Protein AF-A0A9D8J7L5-F1 (afdb_monomer)

pLDDT: mean 74.39, std 22.15, range [31.03, 96.75]

Foldseek 3Di:
DPPDDDDPPDDPDDWDAPDPGPGTDDDDFDADVNDTDDPVPDPDPPPPDDDPVCVVVVCVVCVVVVVCVVVVNDDVVSVVVVVPPPDDDDDPDDDPDPDDDDDDDDDDDDD

Structure (mmCIF, N/CA/C/O backbone):
data_AF-A0A9D8J7L5-F1
#
_entry.id   AF-A0A9D8J7L5-F1
#
loop_
_atom_site.group_PDB
_atom_site.id
_atom_site.type_symbol
_atom_site.label_atom_id
_atom_site.label_alt_id
_atom_site.label_comp_id
_atom_site.label_asym_id
_atom_site.label_entity_id
_atom_site.label_seq_id
_atom_site.pdbx_PDB_ins_code
_atom_site.Cartn_x
_atom_site.Cartn_y
_atom_site.Cartn_z
_atom_site.occupancy
_atom_site.B_iso_or_equiv
_atom_site.auth_seq_id
_atom_site.auth_comp_id
_atom_site.auth_asym_id
_atom_site.auth_atom_id
_atom_site.pdbx_PDB_model_num
ATOM 1 N N . ARG A 1 1 ? -9.288 3.703 -13.403 1.00 62.22 1 ARG A N 1
ATOM 2 C CA . ARG A 1 1 ? -9.131 5.073 -13.984 1.00 62.22 1 ARG A CA 1
ATOM 3 C C . ARG A 1 1 ? -8.084 5.834 -13.166 1.00 62.22 1 ARG A C 1
ATOM 5 O O . ARG A 1 1 ? -7.855 5.452 -12.027 1.00 62.22 1 ARG A O 1
ATOM 12 N N . HIS A 1 2 ? -7.416 6.863 -13.704 1.00 81.19 2 HIS A N 1
ATOM 13 C CA . HIS A 1 2 ? -6.431 7.619 -12.909 1.00 81.19 2 HIS A CA 1
ATOM 14 C C . HIS A 1 2 ? -7.082 8.205 -11.648 1.00 81.19 2 HIS A C 1
ATOM 16 O O . HIS A 1 2 ? -8.149 8.808 -11.730 1.00 81.19 2 HIS A O 1
ATOM 22 N N . GLY A 1 3 ? -6.444 7.990 -10.495 1.00 91.81 3 GLY A N 1
ATOM 23 C CA . GLY A 1 3 ? -6.954 8.427 -9.190 1.00 91.81 3 GLY A CA 1
ATOM 24 C C . GLY A 1 3 ? -7.930 7.460 -8.510 1.00 91.81 3 GLY A C 1
ATOM 25 O O . GLY A 1 3 ? -8.492 7.801 -7.472 1.00 91.81 3 GLY A O 1
ATOM 26 N N . GLU A 1 4 ? -8.145 6.264 -9.058 1.00 93.69 4 GLU A N 1
ATOM 27 C CA . GLU A 1 4 ? -8.949 5.230 -8.404 1.00 93.69 4 GLU A CA 1
ATOM 28 C C . GLU A 1 4 ? -8.242 4.671 -7.160 1.00 93.69 4 GLU A C 1
ATOM 30 O O . GLU A 1 4 ? -7.046 4.378 -7.185 1.00 93.69 4 GLU A O 1
ATOM 35 N N . ARG A 1 5 ? -8.984 4.552 -6.052 1.00 94.00 5 ARG A N 1
ATOM 36 C CA . ARG A 1 5 ? -8.479 3.978 -4.799 1.00 94.00 5 ARG A CA 1
ATOM 37 C C . ARG A 1 5 ? -8.631 2.465 -4.854 1.00 94.00 5 ARG A C 1
ATOM 39 O O . ARG A 1 5 ? -9.753 1.988 -4.963 1.00 94.00 5 ARG A O 1
ATOM 46 N N . VAL A 1 6 ? -7.526 1.749 -4.688 1.00 92.50 6 VAL A N 1
ATOM 47 C CA . VAL A 1 6 ? -7.495 0.282 -4.656 1.00 92.50 6 VAL A CA 1
ATOM 48 C C . VAL A 1 6 ? -7.329 -0.227 -3.227 1.00 92.50 6 VAL A C 1
ATOM 50 O O . VAL A 1 6 ? -6.691 0.423 -2.392 1.00 92.50 6 VAL A O 1
ATOM 53 N N . ARG A 1 7 ? -7.923 -1.380 -2.927 1.00 93.06 7 ARG A N 1
ATOM 54 C CA . ARG A 1 7 ? -7.751 -2.084 -1.650 1.00 93.06 7 ARG A CA 1
ATOM 55 C C . ARG A 1 7 ? -6.635 -3.118 -1.754 1.00 93.06 7 ARG A C 1
ATOM 57 O O . ARG A 1 7 ? -6.316 -3.617 -2.829 1.00 93.06 7 ARG A O 1
ATOM 64 N N . GLN A 1 8 ? -6.055 -3.479 -0.613 1.00 88.94 8 GLN A N 1
ATOM 65 C CA . GLN A 1 8 ? -5.125 -4.603 -0.568 1.00 88.94 8 GLN A CA 1
ATOM 66 C C . GLN A 1 8 ? -5.842 -5.891 -1.005 1.00 88.94 8 GLN A C 1
ATOM 68 O O . GLN A 1 8 ? -6.948 -6.172 -0.546 1.00 88.94 8 GLN A O 1
ATOM 73 N N . GLY A 1 9 ? -5.208 -6.654 -1.900 1.00 90.50 9 GLY A N 1
ATOM 74 C CA . GLY A 1 9 ? -5.764 -7.888 -2.471 1.00 90.50 9 GLY A CA 1
ATOM 75 C C . GLY A 1 9 ? -6.687 -7.680 -3.676 1.00 90.50 9 GLY A C 1
ATOM 76 O O . GLY A 1 9 ? -7.135 -8.655 -4.272 1.00 90.50 9 GLY A O 1
ATOM 77 N N . GLU A 1 10 ? -6.959 -6.435 -4.062 1.00 95.25 10 GLU A N 1
ATOM 78 C CA . GLU A 1 10 ? -7.720 -6.132 -5.270 1.00 95.25 10 GLU A CA 1
ATOM 79 C C . GLU A 1 10 ? -6.903 -6.451 -6.531 1.00 95.25 10 GLU A C 1
ATOM 81 O O . GLU A 1 10 ? -5.716 -6.129 -6.622 1.00 95.25 10 GLU A O 1
ATOM 86 N N . VAL A 1 11 ?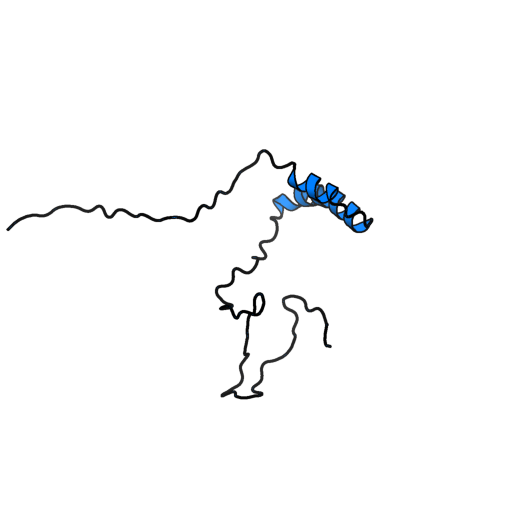 -7.534 -7.091 -7.519 1.00 95.25 11 VAL A N 1
ATOM 87 C CA . VAL A 1 11 ? -6.885 -7.417 -8.795 1.00 95.25 11 VAL A CA 1
ATOM 88 C C . VAL A 1 11 ? -6.820 -6.161 -9.659 1.00 95.25 11 VAL A C 1
ATOM 90 O O . VAL A 1 11 ? -7.844 -5.665 -10.118 1.00 95.25 11 VAL A O 1
ATOM 93 N N . ILE A 1 12 ? -5.603 -5.679 -9.914 1.00 94.12 12 ILE A N 1
ATOM 94 C CA . ILE A 1 12 ? -5.349 -4.456 -10.696 1.00 94.12 12 ILE A CA 1
ATOM 95 C C . ILE A 1 12 ? -4.818 -4.723 -12.113 1.00 94.12 12 ILE A C 1
ATOM 97 O O . ILE A 1 12 ? -4.652 -3.792 -12.897 1.00 94.12 12 ILE A O 1
ATOM 101 N N . GLY A 1 13 ? -4.539 -5.983 -12.455 1.00 93.81 13 GLY A N 1
ATOM 102 C CA . GLY A 1 13 ? -4.002 -6.372 -13.756 1.00 93.81 13 GLY A CA 1
ATOM 103 C C . GLY A 1 13 ? -3.478 -7.805 -13.778 1.00 93.81 13 GLY A C 1
ATOM 104 O O . GLY A 1 13 ? -3.518 -8.511 -12.771 1.00 93.81 13 GLY A O 1
ATOM 105 N N . TYR A 1 14 ? -2.974 -8.217 -14.941 1.00 95.69 14 TYR A N 1
ATOM 106 C CA . TYR A 1 14 ? -2.410 -9.545 -15.181 1.00 95.69 14 TYR A CA 1
ATOM 107 C C . TYR A 1 14 ? -0.966 -9.435 -15.673 1.00 95.69 14 TYR A C 1
ATOM 109 O O . TYR A 1 14 ? -0.569 -8.413 -16.234 1.00 95.69 14 TYR A O 1
ATOM 117 N N . VAL A 1 15 ? -0.183 -10.494 -15.462 1.00 95.69 15 VAL A N 1
ATOM 118 C CA . VAL A 1 15 ? 1.203 -10.571 -15.943 1.00 95.69 15 VAL A CA 1
ATOM 119 C C . VAL A 1 15 ? 1.264 -10.525 -17.468 1.00 95.69 15 VAL A C 1
ATOM 121 O O . VAL A 1 15 ? 0.370 -11.012 -18.160 1.00 95.69 15 VAL A O 1
ATOM 124 N N . GLY A 1 16 ? 2.346 -9.960 -17.990 1.00 94.88 16 GLY A N 1
ATOM 125 C CA . GLY A 1 16 ? 2.577 -9.834 -19.422 1.00 94.88 16 GLY A CA 1
ATOM 126 C C . GLY A 1 16 ? 4.064 -9.765 -19.737 1.00 94.88 16 GLY A C 1
ATOM 127 O O . GLY A 1 16 ? 4.904 -10.081 -18.900 1.00 94.88 16 GLY A O 1
ATOM 128 N N . MET A 1 17 ? 4.385 -9.357 -20.962 1.00 96.00 17 MET A N 1
ATOM 129 C CA . MET A 1 17 ? 5.764 -9.248 -21.457 1.00 96.00 17 MET A CA 1
ATOM 130 C C . MET A 1 17 ? 6.007 -7.958 -22.253 1.00 96.00 17 MET A C 1
ATOM 132 O O . MET A 1 17 ? 6.851 -7.904 -23.140 1.00 96.00 17 MET A O 1
ATOM 136 N N . THR A 1 18 ? 5.215 -6.921 -21.992 1.00 94.44 18 THR A N 1
ATOM 137 C CA . THR A 1 18 ? 5.354 -5.626 -22.666 1.00 94.44 18 THR A CA 1
ATOM 138 C C . THR A 1 18 ? 6.637 -4.914 -22.233 1.00 94.44 18 THR A C 1
ATOM 140 O O . THR A 1 18 ? 6.963 -4.917 -21.048 1.00 94.44 18 THR A O 1
ATOM 143 N N . GLY A 1 19 ? 7.315 -4.236 -23.165 1.00 92.81 19 GLY A N 1
ATOM 144 C CA . GLY A 1 19 ? 8.575 -3.530 -22.905 1.00 92.81 19 GLY A CA 1
ATOM 145 C C . GLY A 1 19 ? 9.807 -4.411 -23.130 1.00 92.81 19 GLY A C 1
ATOM 146 O O . GLY A 1 19 ? 9.765 -5.364 -23.906 1.00 92.81 19 GLY A O 1
ATOM 147 N N . LEU A 1 20 ? 10.922 -4.073 -22.478 1.00 92.81 20 LEU A N 1
ATOM 148 C CA . LEU A 1 20 ? 12.156 -4.855 -22.556 1.00 92.81 20 LEU A CA 1
ATOM 149 C C . LEU A 1 20 ? 12.077 -6.035 -21.576 1.00 92.81 20 LEU A C 1
ATOM 151 O O . LEU A 1 20 ? 12.489 -5.925 -20.425 1.00 92.81 20 LEU A O 1
ATOM 155 N N . ALA A 1 21 ? 11.515 -7.153 -22.033 1.00 93.25 21 ALA A N 1
ATOM 156 C CA . ALA A 1 21 ? 11.321 -8.359 -21.234 1.00 93.25 21 ALA A CA 1
ATOM 157 C C . ALA A 1 21 ? 11.800 -9.607 -21.990 1.00 93.25 21 ALA A C 1
ATOM 159 O O . ALA A 1 21 ? 11.549 -9.756 -23.183 1.00 93.25 21 ALA A O 1
ATOM 160 N N . THR A 1 22 ? 12.459 -10.531 -21.286 1.00 94.88 22 THR A N 1
ATOM 161 C CA . THR A 1 22 ? 12.901 -11.827 -21.840 1.00 94.88 22 THR A CA 1
ATOM 162 C C . THR A 1 22 ? 11.809 -12.902 -21.802 1.00 94.88 22 THR A C 1
ATOM 164 O O . THR A 1 22 ? 11.894 -13.891 -22.523 1.00 94.88 22 THR A O 1
ATOM 167 N N . GLY A 1 23 ? 10.769 -12.711 -20.985 1.00 95.31 23 GLY A N 1
ATOM 168 C CA . GLY A 1 23 ? 9.611 -13.597 -20.856 1.00 95.31 23 GLY A CA 1
ATOM 169 C C . GLY A 1 23 ? 8.534 -12.991 -19.944 1.00 95.31 23 GLY A C 1
ATOM 170 O O . GLY A 1 23 ? 8.762 -11.911 -19.392 1.00 95.31 23 GLY A O 1
ATOM 171 N N . PRO A 1 24 ? 7.363 -13.634 -19.777 1.00 96.75 24 PRO A N 1
ATOM 172 C CA . PRO A 1 24 ? 6.268 -13.083 -18.978 1.00 96.75 24 PRO A CA 1
ATOM 173 C C . PRO A 1 24 ? 6.602 -13.016 -17.483 1.00 96.75 24 PRO A C 1
ATOM 175 O O . PRO A 1 24 ? 6.835 -14.045 -16.850 1.00 96.75 24 PRO A O 1
ATOM 178 N N . HIS A 1 25 ? 6.613 -11.812 -16.911 1.00 95.56 25 HIS A N 1
ATOM 179 C CA . HIS A 1 25 ? 6.876 -11.590 -15.487 1.00 95.56 25 HIS A CA 1
ATOM 180 C C . HIS A 1 25 ? 6.222 -10.295 -14.988 1.00 95.56 25 HIS A C 1
ATOM 182 O O . HIS A 1 25 ? 5.772 -9.461 -15.774 1.00 95.56 25 HIS A O 1
ATOM 188 N N . LEU A 1 26 ? 6.158 -10.135 -13.663 1.00 94.88 26 LEU A N 1
ATOM 189 C CA . LEU A 1 26 ? 5.740 -8.896 -13.013 1.00 94.88 26 LEU A CA 1
ATOM 190 C C . LEU A 1 26 ? 6.979 -8.137 -12.541 1.00 94.88 26 LEU A C 1
ATOM 192 O O . LEU A 1 26 ? 7.710 -8.623 -11.680 1.00 94.88 26 LEU A O 1
ATOM 196 N N . HIS A 1 27 ? 7.183 -6.936 -13.071 1.00 93.69 27 HIS A N 1
ATOM 197 C CA . HIS A 1 27 ? 8.145 -5.997 -12.505 1.00 93.69 27 HIS A CA 1
ATOM 198 C C . HIS A 1 27 ? 7.475 -5.229 -11.362 1.00 93.69 27 HIS A C 1
ATOM 200 O O . HIS A 1 27 ? 6.565 -4.436 -11.602 1.00 93.69 27 HIS A O 1
ATOM 206 N N . TYR A 1 28 ? 7.872 -5.514 -10.121 1.00 92.62 28 TYR A N 1
ATOM 207 C CA . TYR A 1 28 ? 7.309 -4.888 -8.924 1.00 92.62 28 TYR A CA 1
ATOM 208 C C . TYR A 1 28 ? 8.348 -4.009 -8.230 1.00 92.62 28 TYR A C 1
ATOM 210 O O . TYR A 1 28 ? 9.447 -4.460 -7.913 1.00 92.62 28 TYR A O 1
ATOM 218 N N . GLU A 1 29 ? 7.965 -2.767 -7.946 1.00 93.25 29 GLU A N 1
ATOM 219 C CA . GLU A 1 29 ? 8.805 -1.790 -7.264 1.00 93.25 29 GLU A CA 1
ATOM 220 C C . GLU A 1 29 ? 8.076 -1.197 -6.062 1.00 93.25 29 GLU A C 1
ATOM 222 O O . GLU A 1 29 ? 6.871 -0.939 -6.101 1.00 93.25 29 GLU A O 1
ATOM 227 N N . TYR A 1 30 ? 8.836 -0.934 -4.999 1.00 92.31 30 TYR A N 1
ATOM 228 C CA . TYR A 1 30 ? 8.348 -0.230 -3.824 1.00 92.31 30 TYR A CA 1
ATOM 229 C C . TYR A 1 30 ? 9.141 1.059 -3.621 1.00 92.31 30 TYR A C 1
ATOM 231 O O . TYR A 1 30 ? 10.361 1.038 -3.427 1.00 92.31 30 TYR A O 1
ATOM 239 N N . LEU A 1 31 ? 8.431 2.186 -3.653 1.00 92.44 31 LEU A N 1
ATOM 240 C CA . LEU A 1 31 ? 8.997 3.512 -3.458 1.00 92.44 31 LEU A CA 1
ATOM 241 C C . LEU A 1 31 ? 8.472 4.101 -2.151 1.00 92.44 31 LEU A C 1
ATOM 243 O O . LEU A 1 31 ? 7.267 4.275 -1.976 1.00 92.44 31 LEU A O 1
ATOM 247 N N . GLN A 1 32 ? 9.384 4.471 -1.255 1.00 89.38 32 GLN A N 1
ATOM 248 C CA . GLN A 1 32 ? 9.058 5.233 -0.054 1.00 89.38 32 GLN A CA 1
ATOM 249 C C . GLN A 1 32 ? 9.649 6.630 -0.191 1.00 89.38 32 GLN A C 1
ATOM 251 O O . GLN A 1 32 ? 10.868 6.783 -0.267 1.00 89.38 32 GLN A O 1
ATOM 256 N N . ASN A 1 33 ? 8.783 7.645 -0.241 1.00 91.38 33 ASN A N 1
ATOM 257 C CA . ASN A 1 33 ? 9.174 9.043 -0.463 1.00 91.38 33 ASN A CA 1
ATOM 258 C C . ASN A 1 33 ? 10.045 9.223 -1.724 1.00 91.38 33 ASN A C 1
ATOM 260 O O . ASN A 1 33 ? 11.021 9.965 -1.713 1.00 91.38 33 ASN A O 1
ATOM 264 N N . GLY A 1 34 ? 9.724 8.490 -2.796 1.00 93.06 34 GLY A N 1
ATOM 265 C CA . GLY A 1 34 ? 10.460 8.529 -4.066 1.00 93.06 34 GLY A CA 1
ATOM 266 C C . GLY A 1 34 ? 11.749 7.699 -4.111 1.00 93.06 34 GLY A C 1
ATOM 267 O O . GLY A 1 34 ? 12.382 7.643 -5.158 1.00 93.06 34 GLY A O 1
ATOM 268 N N . VAL A 1 35 ? 12.137 7.026 -3.022 1.00 94.06 35 VAL A N 1
ATOM 269 C CA . VAL A 1 35 ? 13.345 6.186 -2.975 1.00 94.06 35 VAL A CA 1
ATOM 270 C C . VAL A 1 35 ? 12.970 4.711 -3.076 1.00 94.06 35 VAL A C 1
ATOM 272 O O . VAL A 1 35 ? 12.149 4.230 -2.289 1.00 94.06 35 VAL A O 1
ATOM 275 N N . HIS A 1 36 ? 13.606 3.983 -3.998 1.00 94.19 36 HIS A N 1
ATOM 276 C CA . HIS A 1 36 ? 13.449 2.532 -4.118 1.00 94.19 36 HIS A CA 1
ATOM 277 C C . HIS A 1 36 ? 13.921 1.835 -2.841 1.00 94.19 36 HIS A C 1
ATOM 279 O O . HIS A 1 36 ? 15.029 2.075 -2.353 1.00 94.19 36 HIS A O 1
ATOM 285 N N . ARG A 1 37 ? 13.088 0.944 -2.306 1.00 91.81 37 ARG A N 1
ATOM 286 C CA . ARG A 1 37 ? 13.472 0.031 -1.225 1.00 91.81 37 ARG A CA 1
ATOM 287 C C . ARG A 1 37 ? 13.275 -1.401 -1.682 1.00 91.81 37 ARG A C 1
ATOM 289 O O . ARG A 1 37 ? 12.407 -1.681 -2.501 1.00 91.81 37 ARG A O 1
ATOM 296 N N . ASP A 1 38 ? 14.080 -2.286 -1.110 1.00 90.69 38 ASP A N 1
ATOM 297 C CA . ASP A 1 38 ? 13.912 -3.728 -1.250 1.00 90.69 38 ASP A CA 1
ATOM 298 C C . ASP A 1 38 ? 12.557 -4.130 -0.638 1.00 90.69 38 ASP A C 1
ATOM 300 O O . ASP A 1 38 ? 12.414 -4.061 0.589 1.00 90.69 38 ASP A O 1
ATOM 304 N N . PRO A 1 39 ? 11.556 -4.527 -1.448 1.00 88.00 39 PRO A N 1
ATOM 305 C CA . PRO A 1 39 ? 10.208 -4.757 -0.944 1.00 88.00 39 PRO A CA 1
ATOM 306 C C . PRO A 1 39 ? 10.125 -5.901 0.071 1.00 88.00 39 PRO A C 1
ATOM 308 O O . PRO A 1 39 ? 9.202 -5.931 0.877 1.00 88.00 39 PRO A O 1
ATOM 311 N N . GLN A 1 40 ? 11.094 -6.822 0.072 1.00 88.19 40 GLN A N 1
ATOM 312 C CA . GLN A 1 40 ? 11.121 -7.957 0.999 1.00 88.19 40 GLN A CA 1
ATOM 313 C C . GLN A 1 40 ? 11.610 -7.576 2.400 1.00 88.19 40 GLN A C 1
ATOM 315 O O . GLN A 1 40 ? 11.434 -8.342 3.344 1.00 88.19 40 GLN A O 1
ATOM 320 N N . LYS A 1 41 ? 12.248 -6.409 2.545 1.00 87.62 41 LYS A N 1
ATOM 321 C CA . LYS A 1 41 ? 12.870 -5.962 3.802 1.00 87.62 41 LYS A CA 1
ATOM 322 C C . LYS A 1 41 ? 12.134 -4.811 4.466 1.00 87.62 41 LYS A C 1
ATOM 324 O O . LYS A 1 41 ? 12.491 -4.421 5.576 1.00 87.62 41 LYS A O 1
ATOM 329 N N . VAL A 1 42 ? 11.140 -4.236 3.795 1.00 81.38 42 VAL A N 1
ATOM 330 C CA . VAL A 1 42 ? 10.338 -3.167 4.383 1.00 81.38 42 VAL A CA 1
ATOM 331 C C . VAL A 1 42 ? 9.430 -3.784 5.448 1.00 81.38 42 VAL A C 1
ATOM 333 O O . VAL A 1 42 ? 8.679 -4.706 5.130 1.00 81.38 42 VAL A O 1
ATOM 336 N N . PRO A 1 43 ? 9.466 -3.297 6.703 1.00 78.06 43 PRO A N 1
ATOM 337 C CA . PRO A 1 43 ? 8.509 -3.715 7.712 1.00 78.06 43 PRO A CA 1
ATOM 338 C C . PRO A 1 43 ? 7.132 -3.202 7.297 1.00 78.06 43 PRO A C 1
ATOM 340 O O . PRO A 1 43 ? 6.803 -2.027 7.466 1.00 78.06 43 PRO A O 1
ATOM 343 N N . LEU A 1 44 ? 6.339 -4.085 6.700 1.00 79.06 44 LEU A N 1
ATOM 344 C CA . LEU A 1 44 ? 4.941 -3.806 6.434 1.00 79.06 44 LEU A CA 1
ATOM 345 C C . LEU A 1 44 ? 4.180 -3.890 7.761 1.00 79.06 44 LEU A C 1
ATOM 347 O O . LEU A 1 44 ? 4.518 -4.730 8.603 1.00 79.06 44 LEU A O 1
ATOM 351 N N . PRO A 1 45 ? 3.187 -3.015 7.992 1.00 76.31 45 PRO A N 1
ATOM 352 C CA . PRO A 1 45 ? 2.330 -3.142 9.156 1.00 76.31 45 PRO A CA 1
ATOM 353 C C . PRO A 1 45 ? 1.687 -4.527 9.112 1.00 76.31 45 PRO A C 1
ATOM 355 O O . PRO A 1 45 ? 0.875 -4.819 8.238 1.00 76.31 45 PRO A O 1
ATOM 358 N N . ASN A 1 46 ? 2.117 -5.390 10.032 1.00 66.12 46 ASN A N 1
ATOM 359 C CA . ASN A 1 46 ? 1.553 -6.718 10.164 1.00 66.12 46 ASN A CA 1
ATOM 360 C C . ASN A 1 46 ? 0.100 -6.553 10.596 1.00 66.12 46 ASN A C 1
ATOM 362 O O . ASN A 1 46 ? -0.199 -5.913 11.604 1.00 66.12 46 ASN A O 1
ATOM 366 N N . ASP A 1 47 ? -0.782 -7.170 9.835 1.00 67.19 47 ASP A N 1
ATOM 367 C CA . ASP A 1 47 ? -2.227 -7.253 9.981 1.00 67.19 47 ASP A CA 1
ATOM 368 C C . ASP A 1 47 ? -2.660 -8.081 11.199 1.00 67.19 47 ASP A C 1
ATOM 370 O O . ASP A 1 47 ? -3.710 -8.715 11.165 1.00 67.19 47 ASP A O 1
ATOM 374 N N . ARG A 1 48 ? -1.876 -8.085 12.291 1.00 78.56 48 ARG A N 1
ATOM 375 C CA . ARG A 1 48 ? -2.223 -8.819 13.511 1.00 78.56 48 ARG A CA 1
ATOM 376 C C . ARG A 1 48 ? -3.590 -8.333 13.990 1.00 78.56 48 ARG A C 1
ATOM 378 O O . ARG A 1 48 ? -3.691 -7.196 14.459 1.00 78.56 48 ARG A O 1
ATOM 385 N N . PRO A 1 49 ? -4.639 -9.165 13.882 1.00 82.62 49 PRO A N 1
ATOM 386 C CA . PRO A 1 49 ? -5.955 -8.752 14.310 1.00 82.62 49 PRO A CA 1
ATOM 387 C C . PRO A 1 49 ? -5.942 -8.614 15.829 1.00 82.62 49 PRO A C 1
ATOM 389 O O . PRO A 1 49 ? -5.230 -9.336 16.533 1.00 82.62 49 PRO A O 1
ATOM 392 N N . ILE A 1 50 ? -6.748 -7.692 16.346 1.00 87.06 50 ILE A N 1
ATOM 393 C CA . ILE A 1 50 ? -6.950 -7.585 17.789 1.00 87.06 50 ILE A CA 1
ATOM 394 C C . ILE A 1 50 ? -7.548 -8.925 18.272 1.00 87.06 50 ILE A C 1
ATOM 396 O O . ILE A 1 50 ? -8.553 -9.372 17.705 1.00 87.06 50 ILE A O 1
ATOM 400 N N . PRO A 1 51 ? -6.954 -9.580 19.289 1.00 91.62 51 PRO A N 1
ATOM 401 C CA . PRO A 1 51 ? -7.446 -10.845 19.821 1.00 91.62 51 PRO A CA 1
ATOM 402 C C . PRO A 1 51 ? -8.935 -10.787 20.164 1.00 91.62 51 PRO A C 1
ATOM 404 O O . PRO A 1 51 ? -9.416 -9.794 20.712 1.00 91.62 51 PRO A O 1
ATOM 407 N N . THR A 1 52 ? -9.668 -11.871 19.901 1.00 90.50 52 THR A N 1
ATOM 408 C CA . THR A 1 52 ? -11.118 -11.932 20.156 1.00 90.50 52 THR A CA 1
ATOM 409 C C . THR A 1 52 ? -11.463 -11.644 21.619 1.00 90.50 52 THR A C 1
ATOM 411 O O . THR A 1 52 ? -12.492 -11.034 21.889 1.00 90.50 52 THR A O 1
ATOM 414 N N . SER A 1 53 ? -10.584 -12.012 22.555 1.00 94.44 53 SER A N 1
ATOM 415 C CA . SER A 1 53 ? -10.727 -11.707 23.983 1.00 94.44 53 SER A CA 1
ATOM 416 C C . SER A 1 53 ? -10.742 -10.206 24.286 1.00 94.44 53 SER A C 1
ATOM 418 O O . SER A 1 53 ? -11.490 -9.773 25.155 1.00 94.44 53 SER A O 1
ATOM 420 N N . LEU A 1 54 ? -9.974 -9.403 23.545 1.00 93.44 54 LEU A N 1
ATOM 421 C CA . LEU A 1 54 ? -9.850 -7.955 23.748 1.00 93.44 54 LEU A CA 1
ATOM 422 C C . LEU A 1 54 ? -10.905 -7.146 22.976 1.00 93.44 54 LEU A C 1
ATOM 424 O O . LEU A 1 54 ? -11.013 -5.934 23.148 1.00 93.44 54 LEU A O 1
ATOM 428 N N . MET A 1 55 ? -11.723 -7.791 22.135 1.00 92.00 55 MET A N 1
ATOM 429 C CA . MET A 1 55 ? -12.755 -7.110 21.339 1.00 92.00 55 MET A CA 1
ATOM 430 C C . MET A 1 55 ? -13.796 -6.372 22.185 1.00 92.00 55 MET A C 1
ATOM 432 O O . MET A 1 55 ? -14.299 -5.335 21.753 1.00 92.00 55 MET A O 1
ATOM 436 N N . GLY A 1 56 ? -14.144 -6.898 23.364 1.00 93.50 56 GLY A N 1
ATOM 437 C CA . GLY A 1 56 ? -15.117 -6.264 24.259 1.00 93.50 56 GLY A CA 1
ATOM 438 C C . GLY A 1 56 ? -14.617 -4.922 24.798 1.00 93.50 56 GLY A C 1
ATOM 439 O O . GLY A 1 56 ? -15.305 -3.903 24.691 1.00 93.50 56 GLY A O 1
ATOM 440 N N . GLU A 1 57 ? -13.385 -4.910 25.304 1.00 92.31 57 GLU A N 1
ATOM 441 C CA . GLU A 1 57 ? -12.715 -3.707 25.807 1.00 92.31 57 GLU A CA 1
ATOM 442 C C . GLU A 1 57 ? -12.466 -2.705 24.679 1.00 92.31 57 GLU A C 1
ATOM 444 O O . GLU A 1 57 ? -12.841 -1.538 24.796 1.00 92.31 57 GLU A O 1
ATOM 449 N N . PHE A 1 58 ? -11.954 -3.182 23.539 1.00 93.38 58 PHE A N 1
ATOM 450 C CA . PHE A 1 58 ? -11.736 -2.356 22.355 1.00 93.38 58 PHE A CA 1
ATOM 451 C C . PHE A 1 58 ? -13.014 -1.632 21.921 1.00 93.38 58 PHE A C 1
ATOM 453 O O . PHE A 1 58 ? -12.999 -0.423 21.703 1.00 93.38 58 PHE A O 1
ATOM 460 N N . ARG A 1 59 ? -14.148 -2.342 21.825 1.00 93.25 59 ARG A N 1
ATOM 461 C CA . ARG A 1 59 ? -15.433 -1.731 21.447 1.00 93.25 59 ARG A CA 1
ATOM 462 C C . ARG A 1 59 ? -15.890 -0.683 22.455 1.00 93.25 59 ARG A C 1
ATOM 464 O O . ARG A 1 59 ? -16.396 0.356 22.042 1.00 93.25 59 ARG A O 1
ATOM 471 N N . THR A 1 60 ? -15.690 -0.940 23.746 1.00 94.12 60 THR A N 1
ATOM 472 C CA . THR A 1 60 ? -16.043 -0.003 24.823 1.00 94.12 60 THR A CA 1
ATOM 473 C C . THR A 1 60 ? -15.251 1.298 24.708 1.00 94.12 60 THR A C 1
ATOM 475 O O . THR A 1 60 ? -15.830 2.379 24.782 1.00 94.12 60 THR A O 1
ATOM 478 N N . GLN A 1 61 ? -13.944 1.203 24.458 1.00 92.25 61 GLN A N 1
ATOM 479 C CA . GLN A 1 61 ? -13.069 2.367 24.303 1.00 92.25 61 GLN A CA 1
ATOM 480 C C . GLN A 1 61 ? -13.282 3.095 22.965 1.00 92.25 61 GLN A C 1
ATOM 482 O O . GLN A 1 61 ? -13.278 4.324 22.914 1.00 92.25 61 GLN A O 1
ATOM 487 N N . ALA A 1 62 ? -13.513 2.357 21.875 1.00 90.56 62 ALA A N 1
ATOM 488 C CA . ALA A 1 62 ? -13.660 2.924 20.536 1.00 90.56 62 ALA A CA 1
ATOM 489 C C . ALA A 1 62 ? -15.023 3.596 20.303 1.00 90.56 62 ALA A C 1
ATOM 491 O O . ALA A 1 62 ? -15.105 4.544 19.522 1.00 90.56 62 ALA A O 1
ATOM 492 N N . ALA A 1 63 ? -16.094 3.137 20.960 1.00 89.62 63 ALA A N 1
ATOM 493 C CA 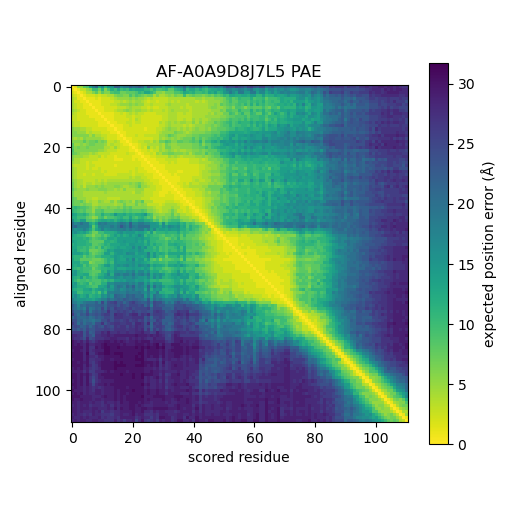. ALA A 1 63 ? -17.453 3.649 20.763 1.00 89.62 63 ALA A CA 1
ATOM 494 C C . ALA A 1 63 ? -17.593 5.185 20.898 1.00 89.62 63 ALA A C 1
ATOM 496 O O . ALA A 1 63 ? -18.123 5.803 19.968 1.00 89.62 63 ALA A O 1
ATOM 497 N N . PRO A 1 64 ? -17.119 5.846 21.977 1.00 87.38 64 PRO A N 1
ATOM 498 C CA . PRO A 1 64 ? -17.236 7.304 22.107 1.00 87.38 64 PRO A CA 1
ATOM 499 C C . PRO A 1 64 ? -16.380 8.072 21.088 1.00 87.38 64 PRO A C 1
ATOM 501 O O . PRO A 1 64 ? -16.786 9.131 20.597 1.00 87.38 64 PRO A O 1
ATOM 504 N N . LEU A 1 65 ? -15.214 7.531 20.725 1.00 86.50 65 LEU A N 1
ATOM 505 C CA . LEU A 1 65 ? -14.341 8.113 19.705 1.00 86.50 65 LEU A CA 1
ATOM 506 C C . LEU A 1 65 ? -15.014 8.062 18.330 1.00 86.50 65 LEU A C 1
ATOM 508 O O . LEU A 1 65 ? -15.085 9.073 17.633 1.00 86.50 65 LEU A O 1
ATOM 512 N N . LEU A 1 66 ? -15.589 6.913 17.974 1.00 87.56 66 LEU A N 1
ATOM 513 C CA . LEU A 1 66 ? -16.316 6.729 16.722 1.00 87.56 66 LEU A CA 1
ATOM 514 C C . LEU A 1 66 ? -17.548 7.642 16.641 1.00 87.56 66 LEU A C 1
ATOM 516 O O . LEU A 1 66 ? -17.793 8.247 15.598 1.00 87.56 66 LEU A O 1
ATOM 520 N N . ALA A 1 67 ? -18.290 7.801 17.742 1.00 86.56 67 ALA A N 1
ATOM 521 C CA . ALA A 1 67 ? -19.408 8.743 17.815 1.00 86.56 67 ALA A CA 1
ATOM 522 C C . ALA A 1 67 ? -18.958 10.195 17.559 1.00 86.56 67 ALA A C 1
ATOM 524 O O . ALA A 1 67 ? -19.632 10.936 16.843 1.00 86.56 67 ALA A O 1
ATOM 525 N N . SER A 1 68 ? -17.791 10.581 18.081 1.00 84.06 68 SER A N 1
ATOM 526 C CA . SER A 1 68 ? -17.216 11.921 17.895 1.00 84.06 68 SER A CA 1
ATOM 527 C C . SER A 1 68 ? -16.751 12.164 16.452 1.00 84.06 68 SER A C 1
ATOM 529 O O . SER A 1 68 ? -17.006 13.236 15.897 1.00 84.06 68 SER A O 1
ATOM 531 N N . LEU A 1 69 ? -16.134 11.156 15.818 1.00 85.75 69 LEU A N 1
ATOM 532 C CA . LEU A 1 69 ? -15.758 11.184 14.399 1.00 85.75 69 LEU A CA 1
ATOM 533 C C . LEU A 1 69 ? -16.993 11.321 13.494 1.00 85.75 69 LEU A C 1
ATOM 535 O O . LEU A 1 69 ? -17.013 12.175 12.610 1.00 85.75 69 LEU A O 1
ATOM 539 N N . ASN A 1 70 ? -18.046 10.540 13.756 1.00 84.75 70 ASN A N 1
ATOM 540 C CA . ASN A 1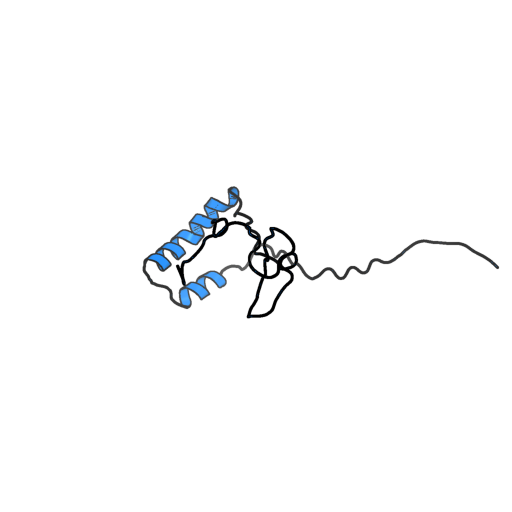 70 ? -19.294 10.584 12.986 1.00 84.75 70 ASN A CA 1
ATOM 541 C C . ASN A 1 70 ? -20.032 11.923 13.129 1.00 84.75 70 ASN A C 1
ATOM 543 O O . ASN A 1 70 ? -20.666 12.382 12.184 1.00 84.75 70 ASN A O 1
ATOM 547 N N . ALA A 1 71 ? -19.927 12.572 14.291 1.00 85.06 71 ALA A N 1
ATOM 548 C CA . ALA A 1 71 ? -20.501 13.893 14.531 1.00 85.06 71 ALA A CA 1
ATOM 549 C C . ALA A 1 71 ? -19.683 15.049 13.911 1.00 85.06 71 ALA A C 1
ATOM 551 O O . ALA A 1 71 ? -20.040 16.213 14.099 1.00 85.06 71 ALA A O 1
ATOM 552 N N . GLY A 1 72 ? -18.568 14.764 13.221 1.00 79.38 72 GLY A N 1
ATOM 553 C CA . GLY A 1 72 ? -17.677 15.780 12.645 1.00 79.38 72 GLY A CA 1
ATOM 554 C C . GLY A 1 72 ? -16.926 16.610 13.692 1.00 79.38 72 GLY A C 1
ATOM 555 O O . GLY A 1 72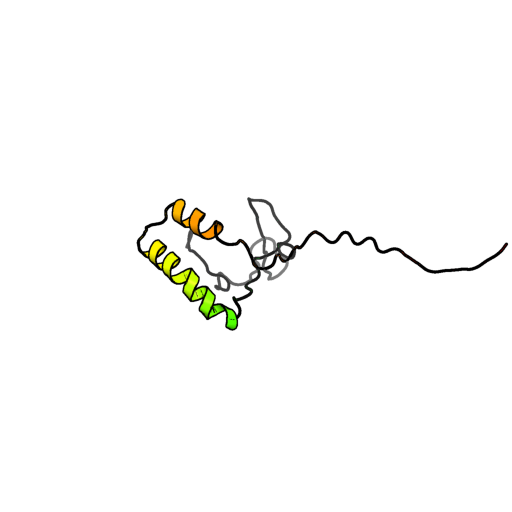 ? -16.387 17.673 13.388 1.00 79.38 72 GLY A O 1
ATOM 556 N N . ARG A 1 73 ? -16.890 16.148 14.946 1.00 72.12 73 ARG A N 1
ATOM 557 C CA . ARG A 1 73 ? -16.265 16.830 16.084 1.00 72.12 73 ARG A CA 1
ATOM 558 C C . ARG A 1 73 ? -14.830 16.329 16.247 1.00 72.12 73 ARG A C 1
ATOM 560 O O . ARG A 1 73 ? -14.504 15.719 17.254 1.00 72.12 73 ARG A O 1
ATOM 567 N N . VAL A 1 74 ? -13.965 16.553 15.260 1.00 68.94 74 VAL A N 1
ATOM 568 C CA . VAL A 1 74 ? -12.540 16.194 15.375 1.00 68.94 74 VAL A CA 1
ATOM 569 C C . VAL A 1 74 ? -11.779 17.409 15.899 1.00 68.94 74 VAL A C 1
ATOM 571 O O . VAL A 1 74 ? -11.458 18.318 15.140 1.00 68.94 74 VAL A O 1
ATOM 574 N N . THR A 1 75 ? -11.538 17.472 17.211 1.00 64.69 75 THR A N 1
ATOM 575 C CA . THR A 1 75 ? -10.758 18.554 17.837 1.00 64.69 75 THR A CA 1
ATOM 576 C C . THR A 1 75 ? -9.408 18.035 18.346 1.00 64.69 75 THR A C 1
ATOM 578 O O . THR A 1 75 ? -9.315 16.874 18.748 1.00 64.69 75 THR A O 1
ATOM 581 N N . PRO A 1 76 ? -8.357 18.877 18.405 1.00 61.94 76 PRO A N 1
A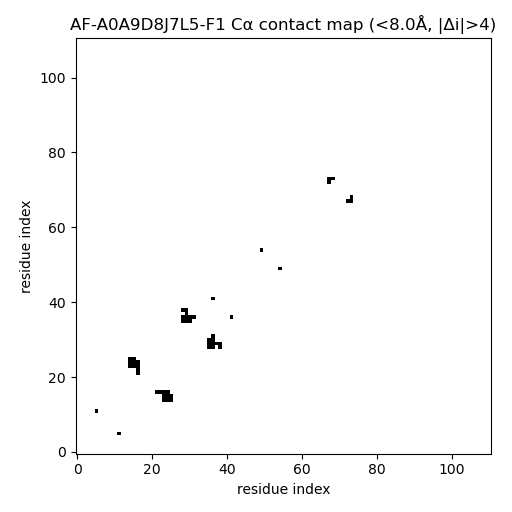TOM 582 C CA . PRO A 1 76 ? -7.070 18.497 19.003 1.00 61.94 76 PRO A CA 1
ATOM 583 C C . PRO A 1 76 ? -7.187 17.996 20.454 1.00 61.94 76 PRO A C 1
ATOM 585 O O . PRO A 1 76 ? -6.417 17.140 20.881 1.00 61.94 76 PRO A O 1
ATOM 588 N N . ALA A 1 77 ? -8.191 18.472 21.200 1.00 62.91 77 ALA A N 1
ATOM 589 C CA . ALA A 1 77 ? -8.480 18.020 22.562 1.00 62.91 77 ALA A CA 1
ATOM 590 C C . ALA A 1 77 ? -8.913 16.543 22.629 1.00 62.91 77 ALA A C 1
ATOM 592 O O . ALA A 1 77 ? -8.567 15.849 23.580 1.00 62.91 77 ALA A O 1
ATOM 593 N N . LEU A 1 78 ? -9.612 16.044 21.602 1.00 63.47 78 LEU A N 1
ATOM 594 C CA . LEU A 1 78 ? -9.998 14.633 21.494 1.00 63.47 78 LEU A CA 1
ATOM 595 C C . LEU A 1 78 ? -8.769 13.722 21.333 1.00 63.47 78 LEU A C 1
ATOM 597 O O . LEU A 1 78 ? -8.749 12.617 21.867 1.00 63.47 78 LEU A O 1
ATOM 601 N N . PHE A 1 79 ? -7.726 14.212 20.655 1.00 61.03 79 PHE A N 1
ATOM 602 C CA . PHE A 1 79 ? -6.448 13.515 20.482 1.00 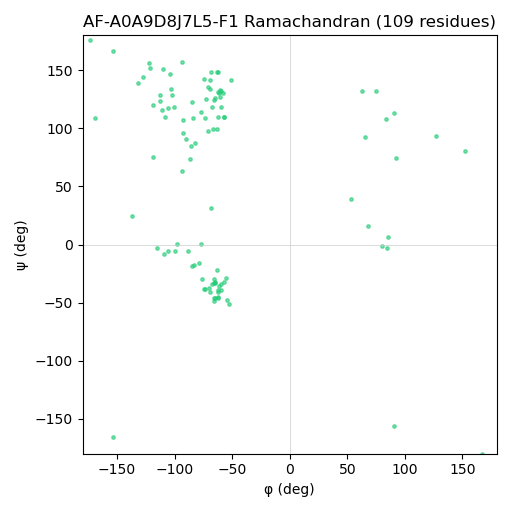61.03 79 PHE A CA 1
ATOM 603 C C . PHE A 1 79 ? -5.593 13.529 21.763 1.00 61.03 79 PHE A C 1
ATOM 605 O O . PHE A 1 79 ? -4.965 12.535 22.113 1.00 61.03 79 PHE A O 1
ATOM 612 N N . ALA A 1 80 ? -5.602 14.639 22.507 1.00 59.19 80 ALA A N 1
ATOM 613 C CA . ALA A 1 80 ? -4.889 14.749 23.781 1.00 59.19 80 ALA A CA 1
ATOM 614 C C . ALA A 1 80 ? -5.528 13.897 24.895 1.00 59.19 80 ALA A C 1
ATOM 616 O O . ALA A 1 80 ? -4.814 13.275 25.678 1.00 59.19 80 ALA A O 1
ATOM 617 N N . ALA A 1 81 ? -6.862 13.812 24.940 1.00 61.03 81 ALA A N 1
ATOM 618 C CA . ALA A 1 81 ? -7.580 13.008 25.929 1.00 61.03 81 ALA A CA 1
ATOM 619 C C . ALA A 1 81 ? -7.339 11.494 25.770 1.00 61.03 81 ALA A C 1
ATOM 621 O O . ALA A 1 81 ? -7.344 10.776 26.764 1.00 61.03 81 ALA A O 1
ATOM 622 N N . THR A 1 82 ? -7.085 11.010 24.547 1.00 58.78 82 THR A N 1
ATOM 623 C CA . THR A 1 82 ? -6.808 9.583 24.286 1.00 58.78 82 THR A CA 1
ATOM 624 C C . THR A 1 82 ? -5.353 9.170 24.531 1.00 58.78 82 THR A C 1
ATOM 626 O O . THR A 1 82 ? -5.097 7.980 24.663 1.00 58.78 82 THR A O 1
ATOM 629 N N . LEU A 1 83 ? -4.403 10.111 24.595 1.00 58.78 83 LEU A N 1
ATOM 630 C CA . LEU A 1 83 ? -2.984 9.831 24.883 1.00 58.78 83 LEU A CA 1
ATOM 631 C C . LEU A 1 83 ? -2.603 10.102 26.351 1.00 58.78 83 LEU A C 1
ATOM 633 O O . LEU A 1 83 ? -1.474 9.832 26.752 1.00 58.78 83 LEU A O 1
ATOM 637 N N . GLY A 1 84 ? -3.525 10.650 27.150 1.00 46.78 84 GLY A N 1
ATOM 638 C CA . GLY A 1 84 ? -3.269 11.110 28.517 1.00 46.78 84 GLY A CA 1
ATOM 639 C C . GLY A 1 84 ? -3.658 10.148 29.644 1.00 46.78 84 GLY A C 1
ATOM 640 O O . GLY A 1 84 ? -3.483 10.515 30.802 1.00 46.78 84 GLY A O 1
ATOM 641 N N . SER A 1 85 ? -4.194 8.956 29.354 1.00 46.88 85 SER A N 1
ATOM 642 C CA . SER A 1 85 ? -4.723 8.048 30.391 1.00 46.88 85 SER A CA 1
ATOM 643 C C . SER A 1 85 ? -3.986 6.717 30.566 1.00 46.88 85 SER A C 1
ATOM 645 O O . SER A 1 85 ? -4.316 5.995 31.501 1.00 46.88 85 SER A O 1
ATOM 647 N N . ASP A 1 86 ? -2.962 6.404 29.766 1.00 47.47 86 ASP A N 1
ATOM 648 C CA . ASP A 1 86 ? -2.110 5.229 30.016 1.00 47.47 86 ASP A CA 1
ATOM 649 C C . ASP A 1 86 ? -0.967 5.578 30.979 1.00 47.47 86 ASP A C 1
ATOM 651 O O . ASP A 1 86 ? 0.205 5.697 30.626 1.00 47.47 86 ASP A O 1
ATOM 655 N N . SER A 1 87 ? -1.330 5.727 32.252 1.00 47.19 87 SER A N 1
ATOM 656 C CA . SER A 1 87 ? -0.452 5.347 33.355 1.00 47.19 87 SER A CA 1
ATOM 657 C C . SER A 1 87 ? -0.992 4.053 33.960 1.00 47.19 87 SER A C 1
ATOM 659 O O . SER A 1 87 ? -2.082 4.045 34.520 1.00 47.19 87 SER A O 1
ATOM 661 N N . ALA A 1 88 ? -0.169 3.002 33.873 1.00 45.28 88 ALA A N 1
ATOM 662 C CA . ALA A 1 88 ? -0.283 1.682 34.509 1.00 45.28 88 ALA A CA 1
ATOM 663 C C . ALA A 1 88 ? -0.995 0.547 33.737 1.00 45.28 88 ALA A C 1
ATOM 665 O O . ALA A 1 88 ? -2.050 0.081 34.148 1.00 45.28 88 ALA A O 1
ATOM 666 N N . ALA A 1 89 ? -0.314 -0.013 32.724 1.00 39.03 89 ALA A N 1
ATOM 667 C CA . ALA A 1 89 ? -0.145 -1.468 32.557 1.00 39.03 89 ALA A CA 1
ATOM 668 C C . ALA A 1 89 ? 0.902 -1.791 31.463 1.00 39.03 89 ALA A C 1
ATOM 670 O O . ALA A 1 89 ? 0.645 -1.623 30.281 1.00 39.03 89 ALA A O 1
ATOM 671 N N . GLY A 1 90 ? 2.080 -2.284 31.869 1.00 34.09 90 GLY A N 1
ATOM 672 C CA . GLY A 1 90 ? 2.959 -3.136 31.051 1.00 34.09 90 GLY A CA 1
ATOM 673 C C . GLY A 1 90 ? 3.589 -2.541 29.783 1.00 34.09 90 GLY A C 1
ATOM 674 O O . GLY A 1 90 ? 3.076 -2.705 28.683 1.00 34.09 90 GLY A O 1
ATOM 675 N N . GLN A 1 91 ? 4.803 -1.999 29.913 1.00 38.88 91 GLN A N 1
ATOM 676 C CA . GLN A 1 91 ? 5.745 -1.910 28.790 1.00 38.88 91 GLN A CA 1
ATOM 677 C C . GLN A 1 91 ? 6.061 -3.318 28.246 1.00 38.88 91 GLN A C 1
ATOM 679 O O . GLN A 1 91 ? 6.519 -4.159 29.021 1.00 38.88 91 GLN A O 1
ATOM 684 N N . PRO A 1 92 ? 6.011 -3.561 26.927 1.00 43.25 92 PRO A N 1
ATOM 685 C CA . PRO A 1 92 ? 7.011 -4.389 26.282 1.00 43.25 92 PRO A CA 1
ATOM 686 C C . PRO A 1 92 ? 8.135 -3.460 25.821 1.00 43.25 92 PRO A C 1
ATOM 688 O O . PRO A 1 92 ? 8.109 -2.891 24.729 1.00 43.25 92 PRO A O 1
ATOM 691 N N . GLY A 1 93 ? 9.123 -3.284 26.697 1.00 36.16 93 GLY A N 1
ATOM 692 C CA . GLY A 1 93 ? 10.420 -2.762 26.299 1.00 36.16 93 GLY A CA 1
ATOM 693 C C . GLY A 1 93 ? 11.029 -3.689 25.249 1.00 36.16 93 GLY A C 1
ATOM 694 O O . GLY A 1 93 ? 11.264 -4.866 25.509 1.00 36.16 93 GLY A O 1
ATOM 695 N N . GLY A 1 94 ? 11.266 -3.150 24.059 1.00 31.03 94 GLY A N 1
ATOM 696 C CA . GLY A 1 94 ? 12.125 -3.738 23.042 1.00 31.03 94 GLY A CA 1
ATOM 697 C C . GLY A 1 94 ? 13.264 -2.772 22.761 1.00 31.03 94 GLY A C 1
ATOM 698 O O . GLY A 1 94 ? 13.240 -2.056 21.765 1.00 31.03 94 GLY A O 1
ATOM 699 N N . THR A 1 95 ? 14.236 -2.702 23.667 1.00 38.97 95 THR A N 1
ATOM 700 C CA . THR A 1 95 ? 15.571 -2.201 23.331 1.00 38.97 95 THR A CA 1
ATOM 701 C C . THR A 1 95 ? 16.200 -3.128 22.279 1.00 38.97 95 THR A C 1
ATOM 703 O O . THR A 1 95 ? 15.902 -4.327 22.263 1.00 38.97 95 THR A O 1
ATOM 706 N N . PRO A 1 96 ? 17.054 -2.615 21.375 1.00 41.28 96 PRO A N 1
ATOM 707 C CA . PRO A 1 96 ? 17.750 -3.463 20.422 1.00 41.28 96 PRO A CA 1
ATOM 708 C C . PRO A 1 96 ? 18.716 -4.363 21.195 1.00 41.28 96 PRO A C 1
ATOM 710 O O . PRO A 1 96 ? 19.540 -3.881 21.970 1.00 41.28 96 PRO A O 1
ATOM 713 N N . ALA A 1 97 ? 18.576 -5.674 21.011 1.00 41.75 97 ALA A N 1
ATOM 714 C CA . ALA A 1 97 ? 19.460 -6.668 21.595 1.00 41.75 97 ALA A CA 1
ATOM 715 C C . ALA A 1 97 ? 20.882 -6.489 21.041 1.00 41.75 97 ALA A C 1
ATOM 717 O O . ALA A 1 97 ? 21.209 -6.935 19.943 1.00 41.75 97 ALA A O 1
ATOM 718 N N . GLU A 1 98 ? 21.727 -5.836 21.828 1.00 35.25 98 GLU A N 1
ATOM 719 C CA . GLU A 1 98 ? 23.175 -5.949 21.761 1.00 35.25 98 GLU A CA 1
ATOM 720 C C . GLU A 1 98 ? 23.547 -7.344 22.293 1.00 35.25 98 GLU A C 1
ATOM 722 O O . GLU A 1 98 ? 23.561 -7.596 23.497 1.00 35.25 98 GLU A O 1
ATOM 727 N N . SER A 1 99 ? 23.768 -8.307 21.395 1.00 39.84 99 SER A N 1
ATOM 728 C CA . SER A 1 99 ? 24.206 -9.650 21.777 1.00 39.84 99 SER A CA 1
ATOM 729 C C . SER A 1 99 ? 25.730 -9.699 21.901 1.00 39.84 99 SER A C 1
ATOM 731 O O . SER A 1 99 ? 26.432 -10.127 20.983 1.00 39.84 99 SER A O 1
ATOM 733 N N . ALA A 1 100 ? 26.248 -9.307 23.064 1.00 43.84 100 ALA A N 1
ATOM 734 C CA . ALA A 1 100 ? 27.532 -9.800 23.544 1.00 43.84 100 ALA A CA 1
ATOM 735 C C . ALA A 1 100 ? 27.343 -11.255 24.008 1.00 43.84 100 ALA A C 1
ATOM 737 O O . ALA A 1 100 ? 26.701 -11.516 25.022 1.00 43.84 100 ALA A O 1
ATOM 738 N N . THR A 1 101 ? 27.880 -12.223 23.263 1.00 43.06 101 THR A N 1
ATOM 739 C CA . THR A 1 101 ? 28.048 -13.600 23.751 1.00 43.06 101 THR A CA 1
ATOM 740 C C . THR A 1 101 ? 29.525 -13.856 23.998 1.00 43.06 101 THR A C 1
ATOM 742 O O . THR A 1 101 ? 30.332 -13.947 23.075 1.00 43.06 101 THR A O 1
ATOM 745 N N . ALA A 1 102 ? 29.853 -13.963 25.283 1.00 38.34 102 ALA A N 1
ATOM 746 C CA . ALA A 1 102 ? 31.117 -14.447 25.798 1.00 38.34 102 ALA A CA 1
ATOM 747 C C . ALA A 1 102 ? 31.345 -15.908 25.380 1.00 38.34 102 ALA A C 1
ATOM 749 O O . ALA A 1 102 ? 30.485 -16.769 25.569 1.00 38.34 102 ALA A O 1
ATOM 750 N N . LYS A 1 103 ? 32.535 -16.199 24.849 1.00 41.56 103 LYS A N 1
ATOM 751 C CA . LYS A 1 103 ? 33.012 -17.562 24.608 1.00 41.56 103 LYS A CA 1
ATOM 752 C C . LYS A 1 103 ? 33.804 -18.013 25.838 1.00 41.56 103 LYS A C 1
ATOM 754 O O . LYS A 1 103 ? 34.907 -17.532 26.076 1.00 41.56 103 LYS A O 1
ATOM 759 N N . SER A 1 104 ? 33.218 -18.911 26.625 1.00 37.47 104 SER A N 1
ATOM 760 C CA . SER A 1 104 ? 33.880 -19.654 27.705 1.00 37.47 104 SER A CA 1
ATOM 761 C C . SER A 1 104 ? 34.170 -21.082 27.232 1.00 37.47 104 SER A C 1
ATOM 763 O O . SER A 1 104 ? 33.301 -21.719 26.639 1.00 37.47 104 SER A O 1
ATOM 765 N N . GLY A 1 105 ? 35.389 -21.570 27.479 1.00 35.47 105 GLY A N 1
ATOM 766 C CA . GLY A 1 105 ? 35.866 -22.923 27.152 1.00 35.47 105 GLY A CA 1
ATOM 767 C C . GLY A 1 105 ? 37.385 -22.908 26.929 1.00 35.47 105 GLY A C 1
ATOM 768 O O . GLY A 1 105 ? 37.835 -22.589 25.840 1.00 35.47 105 GLY A O 1
ATOM 769 N N . ALA A 1 106 ? 38.209 -22.926 27.979 1.00 40.09 106 ALA A N 1
ATOM 770 C CA . ALA A 1 106 ? 38.682 -24.100 28.728 1.00 40.09 106 ALA A CA 1
ATOM 771 C C . ALA A 1 106 ? 39.906 -24.814 28.099 1.00 40.09 106 ALA A C 1
ATOM 773 O O . ALA A 1 106 ? 39.768 -25.556 27.141 1.00 40.09 106 ALA A O 1
ATOM 774 N N . ARG A 1 107 ? 41.051 -24.637 28.786 1.00 42.09 107 ARG A N 1
ATOM 775 C CA . ARG A 1 107 ? 42.127 -25.606 29.118 1.00 42.09 107 ARG A CA 1
ATOM 776 C C . ARG A 1 107 ? 42.956 -26.281 28.003 1.00 42.09 107 ARG A C 1
ATOM 778 O O . ARG A 1 107 ? 42.427 -26.963 27.142 1.00 42.09 107 ARG A O 1
ATOM 785 N N . GLY A 1 108 ? 44.282 -26.254 28.210 1.00 32.75 108 GLY A N 1
ATOM 786 C CA . GLY A 1 108 ? 45.278 -27.190 27.650 1.00 32.75 108 GLY A CA 1
ATOM 787 C C . GLY A 1 108 ? 46.418 -26.452 26.932 1.00 32.75 108 GLY A C 1
ATOM 788 O O . GLY A 1 108 ? 46.198 -25.949 25.846 1.00 32.75 108 GLY A O 1
ATOM 789 N N . ALA A 1 109 ? 47.549 -26.127 27.566 1.00 38.94 109 ALA A N 1
ATOM 790 C CA . ALA A 1 109 ? 48.674 -26.989 27.962 1.00 38.94 109 ALA A CA 1
ATOM 791 C C . ALA A 1 109 ? 49.785 -27.100 26.890 1.00 38.94 109 ALA A C 1
ATOM 793 O O . ALA A 1 109 ? 49.611 -27.770 25.885 1.00 38.94 109 ALA A O 1
ATOM 794 N N . SER A 1 110 ? 50.943 -26.537 27.262 1.00 40.06 110 SER A N 1
ATOM 795 C CA . SER A 1 110 ? 52.324 -27.004 27.031 1.00 40.0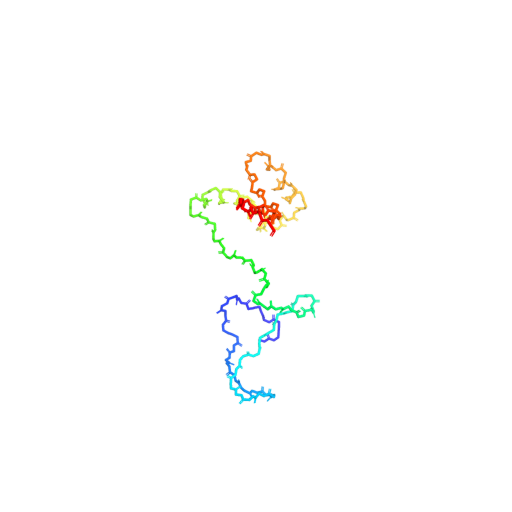6 110 SER A CA 1
ATOM 796 C C . SER A 1 110 ? 53.009 -26.899 25.658 1.00 40.06 110 SER A C 1
ATOM 798 O O . SER A 1 110 ? 52.520 -27.425 24.666 1.00 40.06 110 SER A O 1
ATOM 800 N N . LEU A 1 111 ? 54.241 -26.365 25.775 1.00 41.06 111 LEU A N 1
ATOM 801 C CA . LEU A 1 111 ? 55.459 -26.458 24.950 1.00 41.06 111 LEU A CA 1
ATOM 802 C C . LEU A 1 111 ? 55.505 -25.673 23.633 1.00 41.06 111 LEU A C 1
ATOM 804 O O . LEU A 1 111 ? 54.849 -26.071 22.651 1.00 41.06 111 LEU A O 1
#

Mean predicted aligned error: 16.07 Å

Sequence (111 aa):
RHGERVRQGEVIGYVGMTGLATGPHLHYEYLQNGVHRDPQKVPLPNDRPIPTSLMGEFRTQAAPLLASLNAGRVTPALFAATLGSDSAAGQPGGTPAESATAKSGARGASL

Secondary structure (DSSP, 8-state):
-TT----TT------B--SS-SSSB----EEETTEEE-TTTS------PPPGGGHHHHHHHHHHHHHHHHTT---HHHHHHHHS---SS----------------------

Radius of gyration: 25.77 Å; Cα contacts (8 Å, |Δi|>4): 26; chains: 1; bounding box: 76×46×57 Å

Solvent-accessible surface area (backbone atoms only — not comparable to full-atom values): 8089 Å² total; per-residue (Å²): 112,95,88,65,86,80,59,91,91,59,86,87,79,78,77,44,53,83,75,99,53,96,57,76,52,79,92,83,85,40,65,61,95,84,40,82,47,65,70,89,73,56,88,66,85,74,84,75,69,81,54,78,85,51,48,64,60,49,50,65,65,43,50,65,55,52,52,32,56,76,69,68,59,83,48,74,66,63,58,50,62,71,71,70,66,88,76,88,80,81,84,83,83,78,74,84,82,79,81,84,76,85,87,84,86,84,88,86,85,85,137

=== Feature glossary ===
The features interleaved in this record are:

— What the protein is —

Sequence gives the chain of amino acids in standard one-letter code (A=alanine, C=cysteine, …, Y=tyrosine), read N→C. It is the only feature that is directly encoded by the gene; all structural features are derived from the folded form of this sequence.

Database cross-references. InterPro integrates a dozen domain/family signature databases into unified entries with residue-range hits. GO terms attach function/process/location labels with evidence codes. CATH codes position the fold in a four-level structural taxonomy. Organism is the NCBI-taxonomy species name.

— Where its atoms are —

Atomic coordinates in PDBx/mmCIF format — the same representation the Protein Data Bank distributes. Each line of the _atom_site loop places one backbone atom in Cartesian space (units: ångströms, origin: arbitrary).

The six renders are orthographic views along the three Cartesian axes in both directions. Representation (cartoon, sticks, or surface) and color scheme (sequence-rainbow or by-chain) vary across proteins so the training set covers all the common visualization conventions.

— Local backbone conformation —

Eight-state secondary structure (DSSP): H is the canonical α-helix, G the tighter 3₁₀-helix, I the wider π-helix; E/B are β-structure, T and S are turns and bends, and '-' is everything else. DSSP derives these from the pattern of main-chain N–H···O=C hydrogen bonds, not from the sequence.

P-SEA three-state annotation label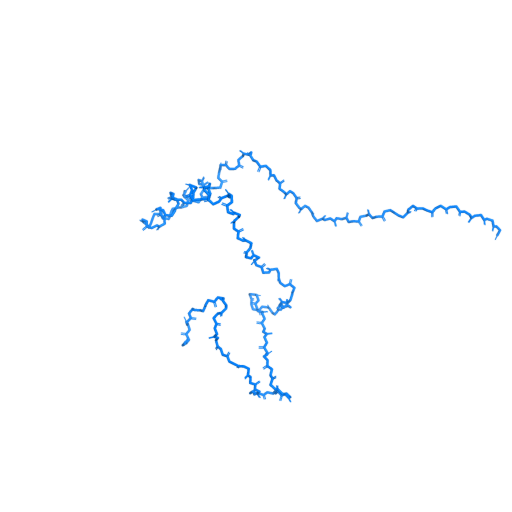s each residue as helix, strand, or coil based purely on the geometry of the Cα trace. It serves as a fallback when the full backbone (and thus DSSP) is unavailable.

The φ/ψ torsion pair specifies the backbone conformation at each residue. φ rotates about the N–Cα bond, ψ about the Cα–C bond. Steric clashes forbid most of the (φ, ψ) plane — the allowed regions (α-helix basin, β-sheet basin, left-handed helix) are the Ramachandran-allowed regions.

— Global shape and packing —

The geometric summary reports three shape descriptors. Rg (radius of gyration) measures how spread out the Cα atoms are about their centre of mass; compact globular proteins have sm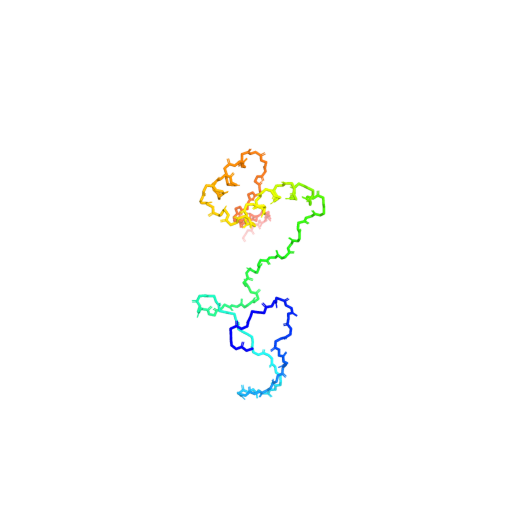all Rg, elongated or unfolded ones large. Cα contacts (<8 Å, |i−j|>4) count long-range residue pairs in spatial proximity — high for tightly packed folds, near zero for rods or random coil. The bounding-box extents give the protein's footprint along x, y, z in Å.

Solvent-accessible surface area (SASA) is the area in Å² traced out by the centre of a 1.4 Å probe sphere (a water molecule) rolled over the protein's van der Waals surface (Shrake–Rupley / Lee–Richards construction). Buried residues have near-zero SASA; fully exposed residues can exceed 200 Å². The total SASA scales roughly with the number of surface residues.

The contact map is a binary N×N matrix image: pixel (i, j) is dark where Cα_i and Cα_j are within 8 Å and |i−j|>4. Because the |i−j|>4 filter removes local helical contacts, off-diagonal stripes parallel to the main diagonal indicate parallel β-sheets; stripes perpendicular to it indicate antiparallel β-sheets. The Ramachandran plot scatters every residue's (φ, ψ) pair against the sterically allowed regions. The PAE heatmap renders the predicted-aligned-error matrix.

— Structural neighborhood —

3Di is Foldseek's structural alphabet. Each residue is assigned one of twenty discrete states based on how its Cα sits relative to its spatial (not sequential) neighbors. Aligning 3Di strings finds structural homologs roughly as well as full 3D superposition, but orders of magnitude faster.

Nearest PDB neighbors are the top structural matches found by Foldseek when searching this structure against the entire Protein Data Bank. Each hit reports a TM-score (0 to 1; >0.5 almost always implies the same fold) and an E-value. These are *structural* homologs — they may share no detectable sequence similarity.

— Confidence and disorder —

For AlphaFold models, the B-factor field carries pLDDT — the model's own estimate of local accuracy on a 0–100 scale. Regions with pLDDT<50 should be treated as essentially unmodeled; they often correspond to intrinsically disordered segments.

Crystallographic B-factors measure how much each atom's electron density is smeared out, in Å². They rise in mobile loops and surface residues and fall in the buried interior. In AlphaFold models this column is repurposed to hold pLDDT instead.

Predicted aligned error is AlphaFold's pairwise confidence. Unlike pLDDT (per-residue), PAE is per-residue-pair and captures whether two parts of the structure are correctly placed relative to each other. Units are ångströms of expected positional error.